Protein AF-A0A350DPU1-F1 (afdb_monomer_lite)

Radius of gyration: 14.2 Å; chains: 1; bounding box: 31×25×43 Å

Secondary structure (DSSP, 8-state):
----GGG-HHHHHHHHHHHHHT-SS---HHHHHHHHHHHH-GGGGGG----SSTTHHHHHHHHHTPPPPSS-PPPGGG-

pLDDT: mean 86.72, std 8.91, range [53.38, 96.75]

Foldseek 3Di:
DPDACVVDPVSLVVLLVVVVVVDPDDDDPVVSVVSSVCVRVVLCVQVDDDPPDPPCVVVNVVSVPDDDDPDDDDDPVVD

Structure (mmCIF, N/CA/C/O backbone):
data_AF-A0A350DPU1-F1
#
_entry.id   AF-A0A350DPU1-F1
#
loop_
_atom_site.group_PDB
_atom_site.id
_atom_site.type_symbol
_atom_site.label_atom_id
_atom_site.label_alt_id
_atom_site.label_comp_id
_atom_site.label_asym_id
_atom_site.label_entity_id
_atom_site.label_seq_id
_atom_site.pdbx_PDB_ins_code
_atom_site.Cartn_x
_atom_site.Cartn_y
_atom_site.Cartn_z
_atom_site.occupancy
_atom_site.B_iso_or_equiv
_atom_site.auth_seq_id
_atom_site.auth_comp_id
_atom_site.auth_asym_id
_atom_site.auth_atom_id
_atom_site.pdbx_PDB_model_num
ATOM 1 N N . MET A 1 1 ? 7.750 -4.972 -22.638 1.00 53.38 1 MET A N 1
ATOM 2 C CA . MET A 1 1 ? 7.057 -4.225 -21.567 1.00 53.38 1 MET A CA 1
ATOM 3 C C . MET A 1 1 ? 6.934 -5.144 -20.371 1.00 53.38 1 MET A C 1
ATOM 5 O O . MET A 1 1 ? 6.274 -6.165 -20.490 1.00 53.38 1 MET A O 1
ATOM 9 N N . ILE A 1 2 ? 7.611 -4.837 -19.268 1.00 65.38 2 ILE A N 1
ATOM 10 C CA . ILE A 1 2 ? 7.375 -5.536 -18.001 1.00 65.38 2 ILE A CA 1
ATOM 11 C C . ILE A 1 2 ? 6.202 -4.798 -17.351 1.00 65.38 2 ILE A C 1
ATOM 13 O O . ILE A 1 2 ? 6.286 -3.592 -17.120 1.00 65.38 2 ILE A O 1
ATOM 17 N N . TYR A 1 3 ? 5.071 -5.483 -17.195 1.00 77.06 3 TYR A N 1
ATOM 18 C CA . TYR A 1 3 ? 3.896 -4.961 -16.499 1.00 77.06 3 TYR A CA 1
ATOM 19 C C . TYR A 1 3 ? 4.277 -4.653 -15.048 1.00 77.06 3 TYR A C 1
ATOM 21 O O . TYR A 1 3 ? 4.913 -5.484 -14.414 1.00 77.06 3 TYR A O 1
ATOM 29 N N . HIS A 1 4 ? 3.908 -3.475 -14.540 1.00 82.06 4 HIS A N 1
ATOM 30 C CA . HIS A 1 4 ? 4.123 -3.118 -13.138 1.00 82.06 4 HIS A CA 1
ATOM 31 C C . HIS A 1 4 ? 2.805 -2.588 -12.543 1.00 82.06 4 HIS A C 1
ATOM 33 O O . HIS A 1 4 ? 2.262 -1.617 -13.084 1.00 82.06 4 HIS A O 1
ATOM 39 N N . PRO A 1 5 ? 2.315 -3.119 -11.402 1.00 84.94 5 PRO A N 1
ATOM 40 C CA . PRO A 1 5 ? 0.997 -2.784 -10.836 1.00 84.94 5 PRO A CA 1
ATOM 41 C C . PRO A 1 5 ? 0.736 -1.295 -10.548 1.00 84.94 5 PRO A C 1
ATOM 43 O O . PRO A 1 5 ? -0.413 -0.862 -10.508 1.00 84.94 5 PRO A O 1
ATOM 46 N N . ARG A 1 6 ? 1.790 -0.494 -10.337 1.00 85.25 6 ARG A N 1
ATOM 47 C CA . ARG A 1 6 ? 1.707 0.982 -10.239 1.00 85.25 6 ARG A CA 1
ATOM 48 C C . ARG A 1 6 ? 1.098 1.636 -11.483 1.00 85.25 6 ARG A C 1
ATOM 50 O O . ARG A 1 6 ? 0.388 2.623 -11.347 1.00 85.25 6 ARG A O 1
ATOM 57 N N . ASN A 1 7 ? 1.427 1.134 -12.670 1.00 88.00 7 ASN A N 1
ATOM 58 C CA . ASN A 1 7 ? 1.073 1.779 -13.937 1.00 88.00 7 ASN A CA 1
ATOM 59 C C . ASN A 1 7 ? -0.304 1.329 -14.450 1.00 88.00 7 ASN A C 1
ATOM 61 O O . ASN A 1 7 ? -0.724 1.753 -15.523 1.00 88.00 7 ASN A O 1
ATOM 65 N N . ASP A 1 8 ? -0.997 0.471 -13.698 1.00 90.88 8 ASP A N 1
ATOM 66 C CA . ASP A 1 8 ? -2.319 -0.029 -14.042 1.00 90.88 8 ASP A CA 1
ATOM 67 C C . ASP A 1 8 ? -3.409 0.755 -13.298 1.00 90.88 8 ASP A C 1
ATOM 69 O O . ASP A 1 8 ? -3.569 0.652 -12.076 1.00 90.88 8 ASP A O 1
ATOM 73 N N . ILE A 1 9 ? -4.177 1.543 -14.054 1.00 92.56 9 ILE A N 1
ATOM 74 C CA . ILE A 1 9 ? -5.245 2.380 -13.505 1.00 92.56 9 ILE A CA 1
ATOM 75 C C . ILE A 1 9 ? -6.450 1.562 -13.027 1.00 92.56 9 ILE A C 1
ATOM 77 O O . ILE A 1 9 ? -7.066 1.917 -12.024 1.00 92.56 9 ILE A O 1
ATOM 81 N N . TYR A 1 10 ? -6.762 0.444 -13.685 1.00 94.81 10 TYR A N 1
ATOM 82 C CA . TYR A 1 10 ? -7.900 -0.399 -13.324 1.00 94.81 10 TYR A CA 1
ATOM 83 C C . TYR A 1 10 ? -7.633 -1.116 -12.002 1.00 94.81 10 TYR A C 1
ATOM 85 O O . TYR A 1 10 ? -8.466 -1.087 -11.092 1.00 94.81 10 TYR A O 1
ATOM 93 N N . HIS A 1 11 ? -6.435 -1.682 -11.849 1.00 94.00 11 HIS A N 1
ATOM 94 C CA . HIS A 1 11 ? -6.000 -2.269 -10.590 1.00 94.00 11 HIS A CA 1
ATOM 95 C C . HIS A 1 11 ? -5.846 -1.216 -9.488 1.00 94.00 11 HIS A C 1
ATOM 97 O O . HIS A 1 11 ? -6.162 -1.515 -8.336 1.00 94.00 11 HIS A O 1
ATOM 103 N N . CYS A 1 12 ? -5.431 0.013 -9.812 1.00 95.00 12 CYS A N 1
ATOM 104 C CA . CYS A 1 12 ? -5.434 1.125 -8.859 1.00 95.00 12 CYS A CA 1
ATOM 105 C C . CYS A 1 12 ? -6.848 1.419 -8.332 1.00 95.00 12 CYS A C 1
ATOM 107 O O . CYS A 1 12 ? -7.075 1.373 -7.121 1.00 95.00 12 CYS A O 1
ATOM 109 N N . CYS A 1 13 ? -7.826 1.618 -9.221 1.00 96.38 13 CYS A N 1
ATOM 110 C CA . CYS A 1 13 ? -9.221 1.835 -8.834 1.00 96.38 13 CYS A CA 1
ATOM 111 C C . CYS A 1 13 ? -9.768 0.678 -7.988 1.00 96.38 13 CYS A C 1
ATOM 113 O O . CYS A 1 13 ? -10.409 0.915 -6.964 1.00 96.38 13 CYS A O 1
ATOM 115 N N . PHE A 1 14 ? -9.473 -0.569 -8.366 1.00 96.75 14 PHE A N 1
ATOM 116 C CA . PHE A 1 14 ? -9.886 -1.741 -7.598 1.00 96.75 14 PHE A CA 1
ATOM 117 C C . PHE A 1 14 ? -9.318 -1.744 -6.170 1.00 96.75 14 PHE A C 1
ATOM 119 O O . PHE A 1 14 ? -10.060 -2.001 -5.217 1.00 96.75 14 PHE A O 1
ATOM 126 N N . ARG A 1 15 ? -8.027 -1.426 -5.991 1.00 96.25 15 ARG A N 1
ATOM 127 C CA . ARG A 1 15 ? -7.417 -1.320 -4.655 1.00 96.25 15 ARG A CA 1
ATOM 128 C C . ARG A 1 15 ? -8.062 -0.209 -3.836 1.00 96.25 15 ARG A C 1
ATOM 130 O O . ARG A 1 15 ? -8.424 -0.458 -2.691 1.00 96.25 15 ARG A O 1
ATOM 137 N N . LEU A 1 16 ? -8.278 0.970 -4.421 1.00 95.88 16 LEU A N 1
ATOM 138 C CA . LEU A 1 16 ? -8.927 2.089 -3.730 1.00 95.88 16 LEU A CA 1
ATOM 139 C C . LEU A 1 16 ? -10.346 1.730 -3.271 1.00 95.88 16 LEU A C 1
ATOM 141 O O . LEU A 1 16 ? -10.678 1.933 -2.105 1.00 95.88 16 LEU A O 1
ATOM 145 N N . LEU A 1 17 ? -11.158 1.128 -4.143 1.00 96.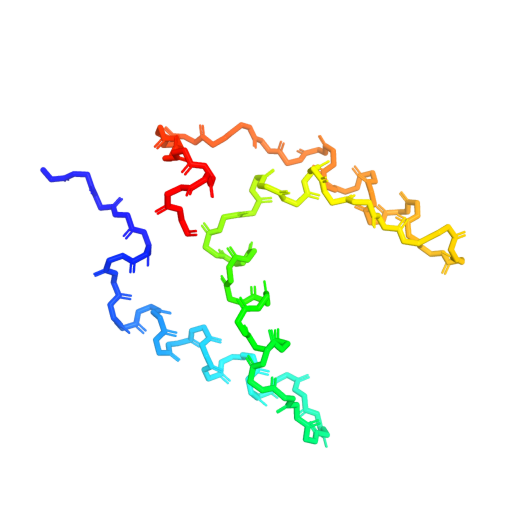25 17 LEU A N 1
ATOM 146 C CA . LEU A 1 17 ? -12.497 0.652 -3.784 1.00 96.25 17 LEU A CA 1
ATOM 147 C C . LEU A 1 17 ? -12.449 -0.415 -2.684 1.00 96.25 17 LEU A C 1
ATOM 149 O O . LEU A 1 17 ? -13.269 -0.391 -1.769 1.00 96.25 17 LEU A O 1
ATOM 153 N N . SER A 1 18 ? -11.472 -1.322 -2.739 1.00 96.12 18 SER A N 1
ATOM 154 C CA . SER A 1 18 ? -11.282 -2.357 -1.717 1.00 96.12 18 SER A CA 1
ATOM 155 C C . SER A 1 18 ? -10.895 -1.762 -0.360 1.00 96.12 18 SER A C 1
ATOM 157 O O . SER A 1 18 ? -11.418 -2.201 0.665 1.00 96.12 18 SER A O 1
ATOM 159 N N . ILE A 1 19 ? -10.031 -0.739 -0.341 1.00 95.56 19 ILE A N 1
ATOM 160 C CA . ILE A 1 19 ? -9.672 0.002 0.876 1.00 95.56 19 ILE A CA 1
ATOM 161 C C . ILE A 1 19 ? -10.920 0.673 1.447 1.00 95.56 19 ILE A C 1
ATOM 163 O O . ILE A 1 19 ? -11.243 0.451 2.609 1.00 95.56 19 ILE A O 1
ATOM 167 N N . LEU A 1 20 ? -11.651 1.437 0.633 1.00 95.19 20 LEU A N 1
ATOM 168 C CA . LEU A 1 20 ? -12.845 2.162 1.076 1.00 95.19 20 LEU A CA 1
ATOM 169 C C . LEU A 1 20 ? -13.941 1.222 1.589 1.00 95.19 20 LEU A C 1
ATOM 171 O O . LEU A 1 20 ? -14.575 1.522 2.593 1.00 95.19 20 LEU A O 1
ATOM 175 N N . LYS A 1 21 ? -14.125 0.060 0.952 1.00 95.75 21 LYS A N 1
ATOM 176 C CA . LYS A 1 21 ? -15.087 -0.960 1.391 1.00 95.75 21 LYS A CA 1
ATOM 177 C C . LYS A 1 21 ? -14.697 -1.631 2.713 1.00 95.75 21 LYS A C 1
ATOM 179 O O . LYS A 1 21 ? -15.570 -2.129 3.411 1.00 95.75 21 LYS A O 1
ATOM 184 N N . SER A 1 22 ? -13.407 -1.683 3.044 1.00 94.88 22 SER A N 1
ATOM 185 C CA . SER A 1 22 ? -12.905 -2.370 4.245 1.00 94.88 22 SER A CA 1
ATOM 186 C C . SER A 1 22 ? -12.978 -1.518 5.518 1.00 94.88 22 SER A C 1
ATOM 188 O O . SER A 1 22 ? -12.612 -2.000 6.588 1.00 94.88 22 SER A O 1
ATOM 190 N N . TYR A 1 23 ? -13.399 -0.256 5.414 1.00 92.31 23 TYR A N 1
ATOM 191 C CA . TYR A 1 23 ? -13.503 0.670 6.537 1.00 92.31 23 TYR A CA 1
ATOM 192 C C . TYR A 1 23 ? -14.958 1.080 6.766 1.00 92.31 23 TYR A C 1
ATOM 194 O O . TYR A 1 23 ? -15.575 1.703 5.911 1.00 92.31 23 TYR A O 1
ATOM 202 N N . ASP A 1 24 ? -15.465 0.824 7.971 1.00 90.00 24 ASP A N 1
ATOM 203 C CA . ASP A 1 24 ? -16.806 1.256 8.399 1.00 90.00 24 ASP A CA 1
ATOM 204 C C . ASP A 1 24 ? -16.839 2.709 8.916 1.00 9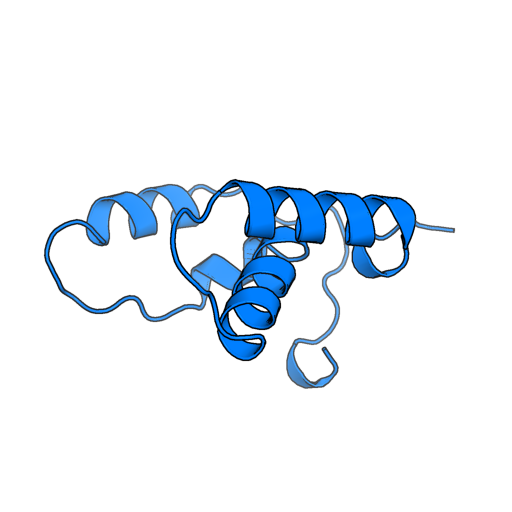0.00 24 ASP A C 1
ATOM 206 O O . ASP A 1 24 ? -17.877 3.220 9.330 1.00 90.00 24 ASP A O 1
ATOM 210 N N . GLN A 1 25 ? -15.682 3.375 8.954 1.00 92.88 25 GLN A N 1
ATOM 211 C CA . GLN A 1 25 ? -15.494 4.722 9.495 1.00 92.88 25 GLN A CA 1
ATOM 212 C C . GLN A 1 25 ? -14.792 5.610 8.461 1.00 92.88 25 GLN A C 1
ATOM 214 O O . GLN A 1 25 ? -13.991 5.098 7.671 1.00 92.88 25 GLN A O 1
ATOM 219 N N . PRO A 1 26 ? -15.004 6.940 8.495 1.00 93.00 26 PRO A N 1
ATOM 220 C CA . PRO A 1 26 ? -14.265 7.865 7.647 1.00 93.00 26 PRO A CA 1
ATOM 221 C C . PRO A 1 26 ? -12.750 7.674 7.781 1.00 93.00 26 PRO A C 1
ATOM 223 O O . PRO A 1 26 ? -12.187 7.679 8.880 1.00 93.00 26 PRO A O 1
ATOM 226 N N . ILE A 1 27 ? -12.080 7.521 6.642 1.00 95.38 27 ILE A N 1
ATOM 227 C CA . ILE A 1 27 ? -10.630 7.369 6.543 1.00 95.38 27 ILE A CA 1
ATOM 228 C C . ILE A 1 27 ? -10.041 8.590 5.834 1.00 95.38 27 ILE A C 1
ATOM 230 O O . ILE A 1 27 ? -10.596 9.086 4.856 1.00 95.38 27 ILE A O 1
ATOM 234 N N . THR A 1 28 ? -8.914 9.098 6.335 1.00 96.75 28 THR A N 1
ATOM 235 C CA . THR A 1 28 ? -8.238 10.234 5.702 1.00 96.75 28 THR A CA 1
ATOM 236 C C . THR A 1 28 ? -7.479 9.794 4.454 1.00 96.75 28 THR A C 1
ATOM 238 O O . THR A 1 28 ? -7.029 8.648 4.343 1.00 96.75 28 THR A O 1
ATOM 241 N N . ILE A 1 29 ? -7.292 10.720 3.517 1.00 95.56 29 ILE A N 1
ATOM 242 C CA . ILE A 1 29 ? -6.604 10.438 2.257 1.00 95.56 29 ILE A CA 1
ATOM 243 C C . ILE A 1 29 ? -5.149 9.997 2.473 1.00 95.56 29 ILE A C 1
ATOM 245 O O . ILE A 1 29 ? -4.653 9.130 1.758 1.00 95.56 29 ILE A O 1
ATOM 249 N N . GLU A 1 30 ? -4.467 10.513 3.495 1.00 96.44 30 GLU A N 1
ATOM 250 C CA . GLU A 1 30 ? -3.092 10.136 3.836 1.00 96.44 30 GLU A CA 1
ATOM 251 C C . GLU A 1 30 ? -3.009 8.663 4.234 1.00 96.44 30 GLU A C 1
ATOM 253 O O . GLU A 1 30 ? -2.097 7.956 3.805 1.00 96.44 30 GLU A O 1
ATOM 258 N N . LYS A 1 31 ? -3.989 8.171 5.004 1.00 94.38 31 LYS A N 1
ATOM 259 C CA . LYS A 1 31 ? -4.056 6.755 5.379 1.00 94.38 31 LYS A CA 1
ATOM 260 C C . LYS A 1 31 ? -4.310 5.877 4.159 1.00 94.38 31 LYS A C 1
ATOM 262 O O . LYS A 1 31 ? -3.625 4.870 4.007 1.00 94.38 31 LYS A O 1
ATOM 267 N N . ILE A 1 32 ? -5.227 6.278 3.272 1.00 95.88 32 ILE A N 1
ATOM 268 C CA . ILE A 1 32 ? -5.477 5.565 2.009 1.00 95.88 32 ILE A CA 1
ATOM 269 C C . ILE A 1 32 ? -4.183 5.466 1.191 1.00 95.88 32 ILE A C 1
ATOM 271 O O . ILE A 1 32 ? -3.837 4.379 0.738 1.00 95.88 32 ILE A O 1
ATOM 275 N N . ARG A 1 33 ? -3.432 6.568 1.054 1.00 94.38 33 ARG A N 1
ATOM 276 C CA . ARG A 1 33 ? -2.163 6.599 0.307 1.00 94.38 33 ARG A CA 1
ATOM 277 C C . ARG A 1 33 ? -1.110 5.663 0.897 1.00 94.38 33 ARG A C 1
ATOM 279 O O . ARG A 1 33 ? -0.436 4.967 0.145 1.00 94.38 33 ARG A O 1
ATOM 286 N N . ILE A 1 34 ? -0.979 5.627 2.225 1.00 93.31 34 ILE A N 1
ATOM 287 C CA . ILE A 1 34 ? -0.053 4.709 2.907 1.00 93.31 34 ILE A CA 1
ATOM 288 C C . ILE A 1 34 ? -0.454 3.254 2.640 1.00 93.31 34 ILE A C 1
ATOM 290 O O . ILE A 1 34 ? 0.404 2.431 2.327 1.00 93.31 34 ILE A O 1
ATOM 294 N N . ILE A 1 35 ? -1.746 2.933 2.740 1.00 93.94 35 ILE A N 1
ATOM 295 C CA . ILE A 1 35 ? -2.241 1.573 2.500 1.00 93.94 35 ILE A CA 1
ATOM 296 C C . ILE A 1 35 ? -2.007 1.167 1.040 1.00 93.94 35 ILE A C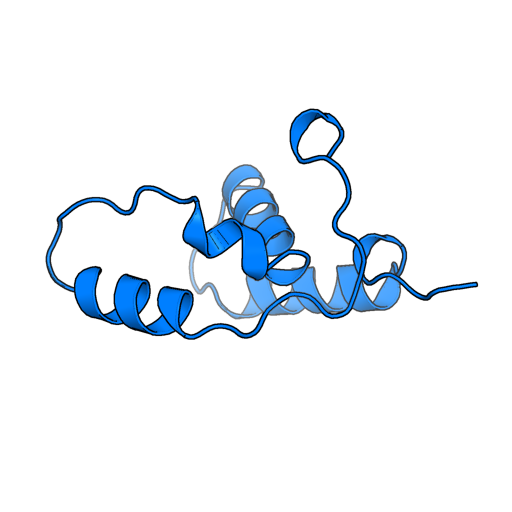 1
ATOM 298 O O . ILE A 1 35 ? -1.426 0.110 0.799 1.00 93.94 35 ILE A O 1
ATOM 302 N N . ASP A 1 36 ? -2.396 2.005 0.074 1.00 95.19 36 ASP A N 1
ATOM 303 C CA . ASP A 1 36 ? -2.225 1.709 -1.354 1.00 95.19 36 ASP A CA 1
ATOM 304 C C . ASP A 1 36 ? -0.749 1.496 -1.718 1.00 95.19 3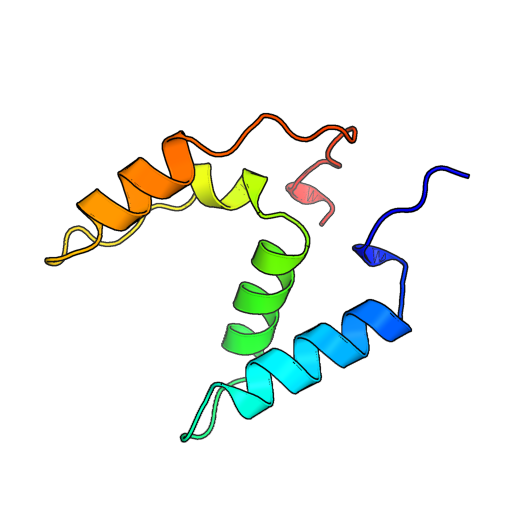6 ASP A C 1
ATOM 306 O O . ASP A 1 36 ? -0.419 0.534 -2.413 1.00 95.19 36 ASP A O 1
ATOM 310 N N . PHE A 1 37 ? 0.158 2.309 -1.161 1.00 93.12 37 PHE A N 1
ATOM 311 C CA . PHE A 1 37 ? 1.597 2.143 -1.356 1.00 93.12 37 PHE A CA 1
ATOM 312 C C . PHE A 1 37 ? 2.079 0.740 -0.965 1.00 93.12 37 PHE A C 1
ATOM 314 O O . PHE A 1 37 ? 2.787 0.098 -1.741 1.00 93.12 37 PHE A O 1
ATOM 321 N N . TYR A 1 38 ? 1.676 0.232 0.203 1.00 91.81 38 TYR A N 1
ATOM 322 C CA . TYR A 1 38 ? 2.093 -1.099 0.659 1.00 91.81 38 TYR A CA 1
ATOM 323 C C . TYR A 1 38 ? 1.343 -2.251 -0.020 1.00 91.81 38 TYR A C 1
ATOM 325 O O . TYR A 1 38 ? 1.856 -3.369 -0.023 1.00 91.81 38 TYR A O 1
ATOM 333 N N . LEU A 1 39 ? 0.185 -2.003 -0.641 1.00 91.81 39 LEU A N 1
ATOM 334 C CA . LEU A 1 39 ? -0.459 -2.986 -1.517 1.00 91.81 39 LEU A CA 1
ATOM 335 C C . LEU A 1 39 ? 0.274 -3.123 -2.859 1.00 91.81 39 LEU A C 1
ATOM 337 O O . LEU A 1 39 ? 0.359 -4.228 -3.391 1.00 91.81 39 LEU A O 1
ATOM 341 N N . VAL A 1 40 ? 0.821 -2.027 -3.397 1.00 91.88 40 VAL A N 1
ATOM 342 C CA . VAL A 1 40 ? 1.653 -2.057 -4.614 1.00 91.88 40 VAL A CA 1
ATOM 343 C C . VAL A 1 40 ? 3.052 -2.597 -4.313 1.00 91.88 40 VAL A C 1
ATOM 345 O O . VAL A 1 40 ? 3.604 -3.354 -5.108 1.00 91.88 40 VAL A O 1
ATOM 348 N N . TYR A 1 41 ? 3.616 -2.236 -3.159 1.00 90.19 41 TYR A N 1
ATOM 349 C CA . TYR A 1 41 ? 4.982 -2.571 -2.763 1.00 90.19 41 TYR A CA 1
ATOM 350 C C . TYR A 1 41 ? 5.032 -3.329 -1.430 1.00 90.19 41 TYR A C 1
ATOM 352 O O . TYR A 1 41 ? 5.589 -2.826 -0.445 1.00 90.19 41 TYR A O 1
ATOM 360 N N . PRO A 1 42 ? 4.521 -4.573 -1.374 1.00 88.94 42 PRO A N 1
ATOM 361 C CA . PRO A 1 42 ? 4.467 -5.338 -0.129 1.00 88.94 42 PRO A CA 1
ATOM 362 C C . PRO A 1 42 ? 5.856 -5.584 0.467 1.00 88.94 42 PRO A C 1
ATOM 364 O O . PRO A 1 42 ? 6.001 -5.695 1.677 1.00 88.94 42 PRO A O 1
ATOM 367 N N . ASN A 1 43 ? 6.911 -5.611 -0.350 1.00 89.06 43 ASN A N 1
ATOM 368 C CA . ASN A 1 43 ? 8.276 -5.846 0.121 1.00 89.06 43 ASN A CA 1
ATOM 369 C C . ASN A 1 43 ? 8.826 -4.727 1.013 1.00 89.06 43 ASN A C 1
ATOM 371 O O . ASN A 1 43 ? 9.588 -5.014 1.937 1.00 89.06 43 ASN A O 1
ATOM 375 N N . PHE A 1 44 ? 8.393 -3.479 0.807 1.00 89.81 44 PHE A N 1
ATOM 376 C CA . PHE A 1 44 ? 8.815 -2.360 1.654 1.00 89.81 44 PHE A CA 1
ATOM 377 C C . PHE A 1 44 ? 8.211 -2.421 3.060 1.00 89.81 44 PHE A C 1
ATOM 379 O O . PHE A 1 44 ? 8.671 -1.709 3.951 1.00 89.81 44 PHE A O 1
ATOM 386 N N . VAL A 1 45 ? 7.235 -3.302 3.311 1.00 88.81 45 VAL A N 1
ATOM 387 C CA . VAL A 1 45 ? 6.652 -3.475 4.649 1.00 88.81 45 VAL A CA 1
ATOM 388 C C . VAL A 1 45 ? 7.687 -3.965 5.673 1.00 88.81 45 VAL A C 1
ATOM 390 O O . VAL A 1 45 ? 7.584 -3.657 6.860 1.00 88.81 45 VAL A O 1
ATOM 393 N N . LYS A 1 46 ? 8.724 -4.686 5.217 1.00 86.31 46 LYS A N 1
ATOM 394 C CA . LYS A 1 46 ? 9.831 -5.176 6.057 1.00 86.31 46 LYS A CA 1
ATOM 395 C C . LYS A 1 46 ? 10.662 -4.038 6.657 1.00 86.31 46 LYS A C 1
ATOM 397 O O . LYS A 1 46 ? 11.302 -4.237 7.686 1.00 86.31 46 LYS A O 1
ATOM 402 N N . GLU A 1 47 ? 10.646 -2.866 6.025 1.00 85.88 47 GLU A N 1
ATOM 403 C CA . GLU A 1 47 ? 11.388 -1.677 6.456 1.00 85.88 47 GLU A CA 1
ATOM 404 C C . GLU A 1 47 ? 10.594 -0.809 7.445 1.00 85.88 47 GLU A C 1
ATOM 406 O O . GLU A 1 47 ? 11.137 0.148 7.996 1.00 85.88 47 GLU A O 1
ATOM 411 N N . ILE A 1 48 ? 9.317 -1.122 7.692 1.00 86.62 48 ILE A N 1
ATOM 412 C CA . ILE A 1 48 ? 8.478 -0.334 8.596 1.00 86.62 48 ILE A CA 1
ATOM 413 C C . ILE A 1 48 ? 8.819 -0.651 10.051 1.00 86.62 48 ILE A 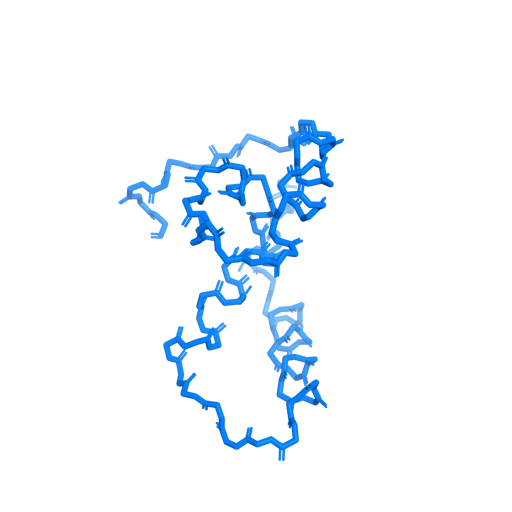C 1
ATOM 415 O O . ILE A 1 48 ? 8.784 -1.800 10.501 1.00 86.62 48 ILE A O 1
ATOM 419 N N . THR A 1 49 ? 9.024 0.402 10.836 1.00 84.12 49 THR A N 1
ATOM 420 C CA . THR A 1 49 ? 9.061 0.301 12.295 1.00 84.12 49 THR A CA 1
ATOM 421 C C . THR A 1 49 ? 7.639 0.266 12.846 1.00 84.12 49 THR A C 1
ATOM 423 O O . THR A 1 49 ? 6.977 1.295 12.971 1.00 84.12 49 THR A O 1
ATOM 426 N N . LEU A 1 50 ? 7.156 -0.927 13.197 1.00 82.38 50 LEU A N 1
ATOM 427 C CA . LEU A 1 50 ? 5.874 -1.077 13.887 1.00 82.38 50 LEU A CA 1
ATOM 428 C C . LEU A 1 50 ? 6.009 -0.691 15.372 1.00 82.38 50 LEU A C 1
ATOM 430 O O . LEU A 1 50 ? 6.998 -1.065 16.013 1.00 82.38 50 LEU A O 1
ATOM 434 N N . PRO A 1 51 ? 5.017 0.003 15.962 1.00 83.56 51 PRO A N 1
ATOM 435 C CA . PRO A 1 51 ? 5.035 0.319 17.386 1.00 83.56 51 PRO A CA 1
ATOM 436 C C . PRO A 1 51 ? 5.052 -0.971 18.219 1.00 83.56 51 PRO A C 1
ATOM 438 O O . PRO A 1 51 ? 4.371 -1.939 17.892 1.00 83.56 51 PRO A O 1
ATOM 441 N N . ARG A 1 52 ? 5.792 -0.996 19.332 1.00 73.44 52 ARG A N 1
ATOM 442 C CA . ARG A 1 52 ? 5.966 -2.189 20.195 1.00 73.44 52 ARG A CA 1
ATOM 443 C C . ARG A 1 52 ? 4.711 -2.622 20.984 1.00 73.44 52 ARG A C 1
ATOM 445 O O . ARG A 1 52 ? 4.819 -3.435 21.895 1.00 73.44 52 ARG A O 1
ATOM 452 N N . LYS A 1 53 ? 3.521 -2.108 20.653 1.00 77.19 53 LYS A N 1
ATOM 453 C CA . LYS A 1 53 ? 2.259 -2.495 21.304 1.00 77.19 53 LYS A CA 1
ATOM 454 C C . LYS A 1 53 ? 1.823 -3.917 20.915 1.00 77.19 53 LYS A C 1
ATOM 456 O O . LYS A 1 53 ? 2.127 -4.413 19.829 1.00 77.19 53 LYS A O 1
ATOM 461 N N . ASN A 1 54 ? 1.114 -4.551 21.847 1.00 60.19 54 ASN A N 1
ATOM 462 C CA . ASN A 1 54 ? 0.700 -5.956 21.836 1.00 60.19 54 ASN A CA 1
ATOM 463 C C . ASN A 1 54 ? 0.068 -6.375 20.494 1.00 60.19 54 ASN A C 1
ATOM 465 O O . ASN A 1 54 ? -0.937 -5.808 20.082 1.00 60.19 54 ASN A O 1
ATOM 469 N N . GLY A 1 55 ? 0.656 -7.379 19.828 1.00 68.75 55 GLY A N 1
ATOM 470 C CA . GLY A 1 55 ? 0.143 -7.976 18.580 1.00 68.75 55 GLY A CA 1
ATOM 471 C C . GLY A 1 55 ? 1.053 -7.817 17.355 1.00 68.75 55 GLY A C 1
ATOM 472 O O . GLY A 1 55 ? 1.043 -8.671 16.467 1.00 68.75 55 GLY A O 1
ATOM 473 N N . ASN A 1 56 ? 1.930 -6.809 17.342 1.00 79.81 56 ASN A N 1
ATOM 474 C CA . ASN A 1 56 ? 2.745 -6.489 16.163 1.00 79.81 56 ASN A CA 1
ATOM 475 C C . ASN A 1 56 ? 3.903 -7.466 15.902 1.00 79.81 56 ASN A C 1
ATOM 477 O O . ASN A 1 56 ? 4.406 -7.534 14.783 1.00 79.81 56 ASN A O 1
ATOM 481 N N . THR A 1 57 ? 4.296 -8.279 16.887 1.00 81.19 57 THR A N 1
ATOM 482 C CA . THR A 1 57 ? 5.324 -9.321 16.711 1.00 81.19 57 THR A CA 1
ATOM 483 C C . THR A 1 57 ? 4.887 -10.387 15.705 1.00 81.19 57 THR A C 1
ATOM 485 O O . THR A 1 57 ? 5.690 -10.818 14.881 1.00 81.19 57 THR A O 1
ATOM 488 N N . LYS A 1 58 ? 3.603 -10.783 15.718 1.00 85.00 58 LYS A N 1
ATOM 489 C CA . LYS A 1 58 ? 3.066 -11.756 14.752 1.00 85.00 58 LYS A CA 1
ATOM 490 C C . LYS A 1 58 ? 3.087 -11.188 13.332 1.00 85.00 58 LYS A C 1
ATOM 492 O O . LYS A 1 58 ? 3.557 -11.864 12.422 1.00 85.00 58 LYS A O 1
ATOM 497 N N . LEU A 1 59 ? 2.658 -9.934 13.171 1.00 84.44 59 LEU A N 1
ATOM 498 C CA . LEU A 1 59 ? 2.699 -9.218 11.892 1.00 84.44 59 LEU A CA 1
ATOM 499 C C . LEU A 1 59 ? 4.132 -9.085 11.372 1.00 84.44 59 LEU A C 1
ATOM 501 O O . LEU A 1 59 ? 4.409 -9.435 10.231 1.00 84.44 59 LEU A O 1
ATOM 505 N N . LYS A 1 60 ? 5.075 -8.682 12.231 1.00 84.06 60 LYS A N 1
ATOM 506 C CA . LYS A 1 60 ? 6.495 -8.590 11.874 1.00 84.06 60 LYS A CA 1
ATOM 507 C C . LYS A 1 60 ? 7.050 -9.930 11.381 1.00 84.06 60 LYS A C 1
ATOM 509 O O . LYS A 1 60 ? 7.746 -9.968 10.370 1.00 84.06 60 LYS A O 1
ATOM 514 N N . ASN A 1 61 ? 6.707 -11.027 12.056 1.00 86.81 61 ASN A N 1
ATOM 515 C CA . ASN A 1 61 ? 7.129 -12.368 11.651 1.00 86.81 61 ASN A CA 1
ATOM 516 C C . ASN A 1 61 ? 6.490 -12.809 10.325 1.00 86.81 61 ASN A C 1
ATOM 518 O O . ASN A 1 61 ? 7.146 -13.482 9.535 1.00 86.81 61 ASN A O 1
ATOM 522 N N . MET A 1 62 ? 5.233 -12.434 10.067 1.00 88.12 62 MET A N 1
ATOM 523 C CA . MET A 1 62 ? 4.566 -12.685 8.786 1.00 88.12 62 MET A CA 1
ATOM 524 C C . MET A 1 62 ? 5.273 -11.941 7.648 1.00 88.12 62 MET A C 1
ATOM 526 O O . MET A 1 62 ? 5.627 -12.549 6.642 1.00 88.12 62 MET A O 1
ATOM 530 N N . TYR A 1 63 ? 5.559 -10.653 7.839 1.00 87.12 63 TYR A N 1
ATOM 531 C CA . TYR A 1 63 ? 6.249 -9.829 6.849 1.00 87.12 63 TYR A CA 1
ATOM 532 C C . TYR A 1 63 ? 7.682 -10.282 6.578 1.00 87.12 63 TYR A C 1
ATOM 534 O O . TYR A 1 63 ? 8.127 -10.252 5.433 1.00 87.12 63 TYR A O 1
ATOM 542 N N . ALA A 1 64 ? 8.399 -10.763 7.597 1.00 85.69 64 ALA A N 1
ATOM 543 C CA . ALA A 1 64 ? 9.741 -11.314 7.427 1.00 85.69 64 ALA A CA 1
ATOM 544 C C . ALA A 1 64 ? 9.771 -12.523 6.472 1.00 85.69 64 ALA A C 1
ATOM 546 O O . ALA A 1 64 ? 10.765 -12.720 5.776 1.00 85.69 64 ALA A O 1
ATOM 547 N N . LYS A 1 65 ? 8.675 -13.291 6.398 1.00 89.31 65 LYS A N 1
ATOM 548 C CA . LYS A 1 65 ? 8.539 -14.475 5.535 1.00 89.31 65 LYS A CA 1
ATOM 549 C C . LYS A 1 65 ? 8.124 -14.162 4.098 1.00 89.31 65 LYS A C 1
ATOM 551 O O . LYS A 1 65 ? 8.066 -15.085 3.291 1.00 89.31 65 LYS A O 1
ATOM 556 N N . LEU A 1 66 ? 7.816 -12.904 3.764 1.00 86.88 66 LEU A N 1
ATOM 557 C CA . LEU A 1 66 ? 7.470 -12.543 2.389 1.00 86.88 66 LEU A CA 1
ATOM 558 C C . LEU A 1 66 ? 8.630 -12.904 1.443 1.00 86.88 66 LEU A C 1
ATOM 560 O O . LEU A 1 66 ? 9.785 -12.611 1.781 1.00 86.88 66 LEU A O 1
ATOM 564 N N . PRO A 1 67 ? 8.347 -13.505 0.274 1.00 86.56 67 PRO A N 1
ATOM 565 C CA . PRO A 1 67 ? 9.376 -13.828 -0.705 1.00 86.56 67 PRO A CA 1
ATOM 566 C C . PRO A 1 67 ? 10.061 -12.555 -1.210 1.00 86.56 67 PRO A C 1
ATOM 568 O O . PRO A 1 67 ? 9.560 -11.445 -1.028 1.00 86.56 67 PRO A O 1
ATOM 571 N N . ALA A 1 68 ? 11.228 -12.707 -1.832 1.00 83.00 68 ALA A N 1
ATOM 572 C CA . ALA A 1 68 ? 11.850 -11.593 -2.534 1.00 83.00 68 ALA A CA 1
ATOM 573 C C . ALA A 1 68 ? 10.937 -11.119 -3.686 1.00 83.00 68 ALA A C 1
ATOM 575 O O . ALA A 1 68 ? 10.244 -11.947 -4.288 1.00 83.00 68 ALA A O 1
ATOM 576 N N . PRO A 1 69 ? 10.919 -9.811 -4.002 1.00 83.81 69 PRO A N 1
ATOM 577 C CA . PRO A 1 69 ? 10.235 -9.329 -5.193 1.00 83.81 69 PRO A CA 1
ATOM 578 C C . PRO A 1 69 ? 10.806 -10.019 -6.431 1.00 83.81 69 PRO A C 1
ATOM 580 O O . PRO A 1 69 ? 12.021 -10.120 -6.5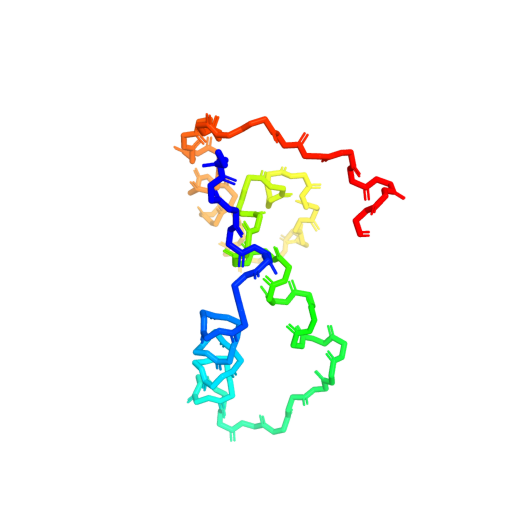84 1.00 83.81 69 PRO A O 1
ATOM 583 N N . PHE A 1 70 ? 9.922 -10.472 -7.317 1.00 80.06 70 PHE A N 1
ATOM 584 C CA . PHE A 1 70 ? 10.313 -10.995 -8.626 1.00 80.06 70 PHE A CA 1
ATOM 585 C C . PHE A 1 70 ? 10.711 -9.867 -9.591 1.00 80.06 70 PHE A C 1
ATOM 587 O O . PHE A 1 70 ? 11.478 -10.091 -10.523 1.00 80.06 70 PHE A O 1
ATOM 594 N N . GLU A 1 71 ? 10.208 -8.651 -9.361 1.00 80.50 71 GLU A N 1
ATOM 595 C CA . GLU A 1 71 ? 10.538 -7.462 -10.145 1.00 80.50 71 GLU A CA 1
ATOM 596 C C . GLU A 1 71 ? 11.699 -6.684 -9.520 1.00 80.50 71 GLU A C 1
ATOM 598 O O . GLU A 1 71 ? 11.903 -6.677 -8.303 1.00 80.50 71 GLU A O 1
ATOM 603 N N . ILE A 1 72 ? 12.429 -5.949 -10.360 1.00 80.50 72 ILE A N 1
ATOM 604 C CA . ILE A 1 72 ? 13.421 -4.983 -9.890 1.00 80.50 72 ILE A CA 1
ATOM 605 C C . ILE A 1 72 ? 12.669 -3.821 -9.242 1.00 80.50 72 ILE A C 1
ATOM 607 O O . ILE A 1 72 ? 11.961 -3.069 -9.911 1.00 80.50 72 ILE A O 1
ATOM 611 N N . MET A 1 73 ? 12.822 -3.680 -7.927 1.00 80.50 73 MET A N 1
ATOM 612 C CA . MET A 1 73 ? 12.151 -2.620 -7.185 1.00 80.50 73 MET A CA 1
ATOM 613 C C . MET A 1 73 ? 12.793 -1.261 -7.486 1.00 80.50 73 MET A C 1
ATOM 615 O O . MET A 1 73 ? 14.017 -1.124 -7.399 1.00 80.50 73 MET A O 1
ATOM 619 N N . PRO A 1 74 ? 11.990 -0.236 -7.811 1.00 79.94 74 PRO A N 1
ATOM 620 C CA . PRO A 1 74 ? 12.509 1.101 -8.033 1.00 79.94 74 PRO A CA 1
ATOM 621 C C . PRO A 1 74 ? 12.948 1.745 -6.708 1.00 79.94 74 PRO A C 1
ATOM 623 O O . PRO A 1 74 ? 12.521 1.355 -5.619 1.00 79.94 74 PRO A O 1
ATOM 626 N N . ASN A 1 75 ? 13.833 2.741 -6.788 1.00 81.00 75 ASN A N 1
ATOM 627 C CA . ASN A 1 75 ? 14.386 3.389 -5.600 1.00 81.00 75 ASN A CA 1
ATOM 628 C C . ASN A 1 75 ? 13.296 4.142 -4.825 1.00 81.00 75 ASN A C 1
ATOM 630 O O . ASN A 1 75 ? 12.731 5.098 -5.349 1.00 81.00 75 ASN A O 1
ATOM 634 N N . LYS A 1 76 ? 13.088 3.775 -3.553 1.00 72.00 76 LYS A N 1
ATOM 635 C CA . LYS A 1 76 ? 12.095 4.377 -2.646 1.00 72.00 76 LYS A CA 1
ATOM 636 C C . LYS A 1 76 ? 12.127 5.905 -2.552 1.00 72.00 76 LYS A C 1
ATOM 638 O O . LYS A 1 76 ? 11.097 6.500 -2.284 1.00 72.00 76 LYS A O 1
ATOM 643 N N . LYS A 1 77 ? 13.283 6.548 -2.763 1.00 74.00 77 LYS A N 1
ATOM 644 C CA . LYS A 1 77 ? 13.405 8.021 -2.733 1.00 74.00 77 LYS A CA 1
ATOM 645 C C . LYS A 1 77 ? 12.735 8.713 -3.927 1.00 74.00 77 LYS A C 1
ATOM 647 O O . LYS A 1 77 ? 12.582 9.927 -3.905 1.00 74.00 77 LYS A O 1
ATOM 652 N N . ILE A 1 78 ? 12.409 7.951 -4.967 1.00 75.06 78 ILE A N 1
ATOM 653 C CA . ILE A 1 78 ? 11.825 8.410 -6.233 1.00 75.06 78 ILE A CA 1
ATOM 654 C C . ILE A 1 78 ? 10.357 7.932 -6.342 1.00 75.06 78 ILE A C 1
ATOM 656 O O . ILE A 1 78 ? 9.713 8.128 -7.369 1.00 75.06 78 ILE A O 1
ATOM 660 N N . LEU A 1 79 ? 9.832 7.252 -5.311 1.00 69.69 79 LEU A N 1
ATOM 661 C CA . LEU A 1 79 ? 8.475 6.696 -5.267 1.00 69.69 79 LEU A CA 1
ATOM 662 C C . LEU A 1 79 ? 7.502 7.573 -4.495 1.00 69.69 79 LEU A C 1
ATOM 664 O O . LEU A 1 79 ? 7.936 8.244 -3.536 1.00 69.69 79 LEU A O 1
#

Sequence (79 aa):
MIYHPRNDIYHCCFRLLSILKSYDQPITIEKIRIIDFYLVYPNFVKEITLPRKNGNTKLKNMYAKLPAPFEIMPNKKIL